Protein AF-A0AAW6JG07-F1 (afdb_monomer_lite)

Radius of gyration: 17.6 Å; chains: 1; bounding box: 32×37×50 Å

Sequence (78 aa):
MAVKNYVTSISVNNTTRNKLIALSNIYEVTQKDLLSSLVDKEIAQLSSKDKSNFAFILKAIEIKDSFRNNKKRGNYNE

Foldseek 3Di:
DDDPPDPDDDDDDPVVVVVLVVVCVVVVHDSVVVVVVVVVVVLVPDDPVVVVVVVVVVVVVVVVVVVVVPPPPPPPPD

Organism: Limosilactobacillus reuteri (NCBI:txid1598)

Secondary structure (DSSP, 8-state):
-------------HHHHHHHHHHHHHTTS-HHHHHHHHHHHHHHHS-HHHHHHHHHHHHHHHHHHHHHHT--------

pLDDT: mean 83.99, std 19.02, range [37.78, 98.19]

Structure (mmCIF, N/CA/C/O backbone):
data_AF-A0AAW6JG07-F1
#
_entry.id   AF-A0AAW6JG07-F1
#
loop_
_atom_site.group_PDB
_atom_site.id
_atom_site.type_symbol
_atom_site.label_atom_id
_atom_site.label_alt_id
_atom_site.label_comp_id
_atom_site.label_asym_id
_atom_site.label_entity_id
_atom_site.label_seq_id
_atom_site.pdbx_PDB_ins_code
_atom_site.Cartn_x
_atom_site.Cartn_y
_atom_site.Cartn_z
_atom_site.occupancy
_atom_site.B_iso_or_equiv
_atom_site.auth_seq_id
_atom_site.auth_comp_id
_atom_site.auth_asym_id
_atom_site.auth_atom_id
_atom_site.pdbx_PDB_model_num
ATOM 1 N N . MET A 1 1 ? -5.881 -6.235 -20.990 1.00 38.03 1 MET A N 1
ATOM 2 C CA . MET A 1 1 ? -4.480 -6.578 -20.653 1.00 38.03 1 MET A CA 1
ATOM 3 C C . MET A 1 1 ? -4.454 -7.026 -19.203 1.00 38.03 1 MET A C 1
ATOM 5 O O . MET A 1 1 ? -4.834 -6.241 -18.348 1.00 38.03 1 MET A O 1
ATOM 9 N N . ALA A 1 2 ? -4.124 -8.290 -18.930 1.00 37.78 2 ALA A N 1
ATOM 10 C CA . ALA A 1 2 ? -4.077 -8.798 -17.561 1.00 37.78 2 ALA A CA 1
ATOM 11 C C . ALA A 1 2 ? -2.914 -8.136 -16.807 1.00 37.78 2 ALA A C 1
ATOM 13 O O . ALA A 1 2 ? -1.766 -8.223 -17.248 1.00 37.78 2 ALA A O 1
ATOM 14 N N . VAL A 1 3 ? -3.214 -7.460 -15.696 1.00 41.56 3 VAL A N 1
ATOM 15 C CA . VAL A 1 3 ? -2.205 -6.950 -14.762 1.00 41.56 3 VAL A CA 1
ATOM 16 C C . VAL A 1 3 ? -1.446 -8.167 -14.236 1.00 41.56 3 VAL A C 1
ATOM 18 O O . VAL A 1 3 ? -2.008 -8.996 -13.523 1.00 41.56 3 VAL A O 1
ATOM 21 N N . LYS A 1 4 ? -0.185 -8.339 -14.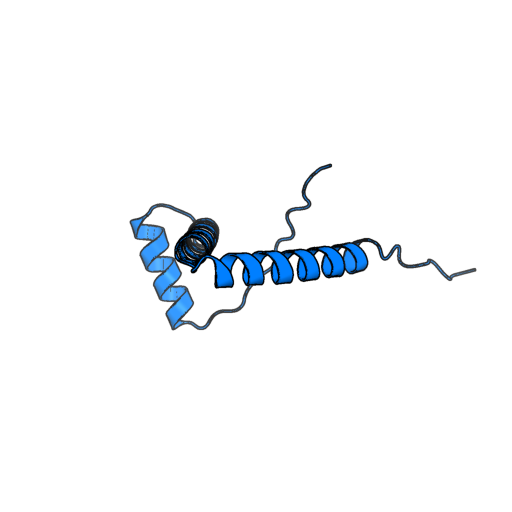647 1.00 48.19 4 LYS A N 1
ATOM 22 C CA . LYS A 1 4 ? 0.680 -9.366 -14.063 1.00 48.19 4 LYS A CA 1
ATOM 23 C C . LYS A 1 4 ? 0.893 -8.984 -12.600 1.00 48.19 4 LYS A C 1
ATOM 25 O O . LYS A 1 4 ? 1.623 -8.042 -12.312 1.00 48.19 4 LYS A O 1
ATOM 30 N N . ASN A 1 5 ? 0.236 -9.697 -11.689 1.00 46.00 5 ASN A N 1
ATOM 31 C CA . ASN A 1 5 ? 0.480 -9.580 -10.256 1.00 46.00 5 ASN A CA 1
ATOM 32 C C . ASN A 1 5 ? 1.862 -10.164 -9.956 1.00 46.00 5 ASN A C 1
ATOM 34 O O . ASN A 1 5 ? 2.005 -11.358 -9.694 1.00 46.00 5 ASN A O 1
ATOM 38 N N . TYR A 1 6 ? 2.897 -9.336 -10.052 1.00 55.12 6 TYR A N 1
ATOM 39 C CA . TYR A 1 6 ? 4.228 -9.714 -9.607 1.00 55.12 6 TYR A CA 1
ATOM 40 C C . TYR A 1 6 ? 4.193 -9.906 -8.087 1.00 55.12 6 TYR A C 1
ATOM 42 O O . TYR A 1 6 ? 3.791 -9.011 -7.343 1.00 55.12 6 TYR A O 1
ATOM 50 N N . VAL A 1 7 ? 4.588 -11.091 -7.618 1.00 60.81 7 VAL A N 1
ATOM 51 C CA . VAL A 1 7 ? 4.774 -11.354 -6.187 1.00 60.81 7 VAL A CA 1
ATOM 52 C C . VAL A 1 7 ? 6.120 -10.756 -5.788 1.00 60.81 7 VAL A C 1
ATOM 54 O O . VAL A 1 7 ? 7.152 -11.422 -5.826 1.00 60.81 7 VAL A O 1
ATOM 57 N N . THR A 1 8 ? 6.127 -9.467 -5.465 1.00 67.62 8 THR A N 1
ATOM 58 C CA . THR A 1 8 ? 7.317 -8.795 -4.939 1.00 67.62 8 THR A CA 1
ATOM 59 C C . THR A 1 8 ? 7.359 -8.999 -3.429 1.00 67.62 8 THR A C 1
ATOM 61 O O . THR A 1 8 ? 6.434 -8.610 -2.719 1.00 67.62 8 THR A O 1
ATOM 64 N N . SER A 1 9 ? 8.420 -9.632 -2.928 1.00 81.12 9 SER A N 1
ATOM 65 C CA . SER A 1 9 ? 8.639 -9.768 -1.485 1.00 81.12 9 SER A CA 1
ATOM 66 C C . SER A 1 9 ? 9.344 -8.524 -0.953 1.00 81.12 9 SER A C 1
ATOM 68 O O . SER A 1 9 ? 10.322 -8.074 -1.550 1.00 81.12 9 SER A O 1
ATOM 70 N N . ILE A 1 10 ? 8.872 -7.988 0.172 1.00 84.69 10 ILE A N 1
ATOM 71 C CA . ILE A 1 10 ? 9.566 -6.928 0.906 1.00 84.69 10 ILE A CA 1
ATOM 72 C C . ILE A 1 10 ? 10.146 -7.490 2.203 1.00 84.69 10 ILE A C 1
ATOM 74 O O . ILE A 1 10 ? 9.462 -8.178 2.961 1.00 84.69 10 ILE A O 1
ATOM 78 N N . SER A 1 11 ? 11.414 -7.191 2.467 1.00 90.31 11 SER A N 1
ATOM 79 C CA . SER A 1 11 ? 12.050 -7.540 3.736 1.00 90.31 11 SER A CA 1
ATOM 80 C C . SER A 1 11 ? 11.780 -6.441 4.757 1.00 90.31 11 SER A C 1
ATOM 82 O O . SER A 1 11 ? 12.076 -5.273 4.513 1.00 90.31 11 SER A O 1
ATOM 84 N N . VAL A 1 12 ? 11.243 -6.819 5.914 1.00 91.38 12 VAL A N 1
ATOM 85 C CA . VAL A 1 12 ? 11.004 -5.919 7.049 1.00 91.38 12 VAL A CA 1
ATOM 86 C C . VAL A 1 12 ? 11.702 -6.458 8.292 1.00 91.38 12 VAL A C 1
ATOM 88 O O . VAL A 1 12 ? 11.964 -7.656 8.397 1.00 91.38 12 VAL A O 1
ATOM 91 N N . ASN A 1 13 ? 12.000 -5.585 9.254 1.00 96.06 13 ASN A N 1
ATOM 92 C CA . ASN A 1 13 ? 12.547 -6.029 10.534 1.00 96.06 13 ASN A CA 1
ATOM 93 C C . ASN A 1 13 ? 11.493 -6.791 11.368 1.00 96.06 13 ASN A C 1
ATOM 95 O O . ASN A 1 13 ? 10.283 -6.675 11.141 1.00 96.06 13 ASN A O 1
ATOM 99 N N . ASN A 1 14 ? 11.958 -7.552 12.365 1.00 95.81 14 ASN A N 1
ATOM 100 C CA . ASN A 1 14 ? 11.095 -8.381 13.214 1.00 95.81 14 ASN A CA 1
ATOM 101 C C . ASN A 1 14 ? 10.012 -7.571 13.937 1.00 95.81 14 ASN A C 1
ATOM 103 O O . ASN A 1 14 ? 8.871 -8.019 14.036 1.00 95.81 14 ASN A O 1
ATOM 107 N N . THR A 1 15 ? 10.341 -6.366 14.399 1.00 97.56 15 THR A N 1
ATOM 108 C CA . THR A 1 15 ? 9.388 -5.489 15.087 1.00 97.56 15 THR A CA 1
ATOM 109 C C . THR A 1 15 ? 8.228 -5.100 14.172 1.00 97.56 15 THR A C 1
ATOM 111 O O . THR A 1 15 ? 7.068 -5.225 14.559 1.00 97.56 15 THR A O 1
ATOM 114 N N . THR A 1 16 ? 8.514 -4.672 12.943 1.00 95.56 16 THR A N 1
ATOM 115 C CA . THR A 1 16 ? 7.503 -4.316 11.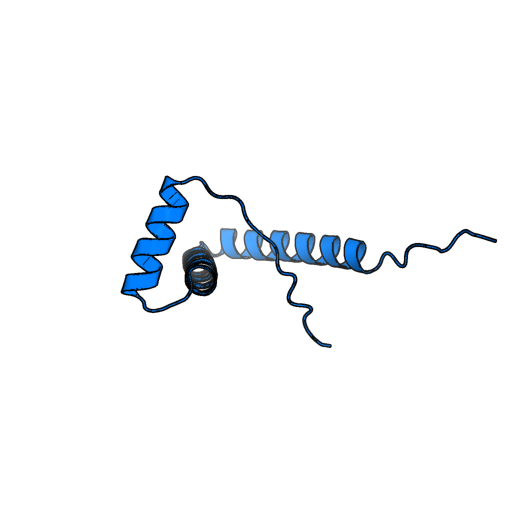941 1.00 95.56 16 THR A CA 1
ATOM 116 C C . THR A 1 16 ? 6.687 -5.534 11.526 1.00 95.56 16 THR A C 1
ATOM 118 O O . THR A 1 16 ? 5.463 -5.443 11.468 1.00 95.56 16 THR A O 1
ATOM 121 N N . ARG A 1 17 ? 7.329 -6.692 11.320 1.00 95.12 17 ARG A N 1
ATOM 122 C CA . ARG A 1 17 ? 6.630 -7.954 11.037 1.00 95.12 17 ARG A CA 1
ATOM 123 C C . ARG A 1 17 ? 5.618 -8.293 12.133 1.00 95.12 17 ARG A C 1
ATOM 125 O O . ARG A 1 17 ? 4.467 -8.578 11.829 1.00 95.12 17 ARG A O 1
ATOM 132 N N . ASN A 1 18 ? 6.024 -8.228 13.399 1.00 97.50 18 ASN A N 1
ATOM 133 C CA . ASN A 1 18 ? 5.148 -8.557 14.525 1.00 97.50 18 ASN A CA 1
ATOM 134 C C . ASN A 1 18 ? 3.977 -7.572 14.649 1.00 97.50 18 ASN A C 1
ATOM 136 O O . ASN A 1 18 ? 2.852 -7.992 14.910 1.00 97.50 18 ASN A O 1
ATOM 140 N N . LYS A 1 19 ? 4.217 -6.278 14.396 1.00 97.12 19 LYS A N 1
ATOM 141 C CA . LYS A 1 19 ? 3.152 -5.264 14.337 1.00 97.12 19 LYS A CA 1
ATOM 142 C C . LYS A 1 19 ? 2.154 -5.547 13.213 1.00 97.12 19 LYS A C 1
ATOM 144 O O . LYS A 1 19 ? 0.953 -5.482 13.455 1.00 97.12 19 LYS A O 1
ATOM 149 N N . LEU A 1 20 ? 2.636 -5.894 12.016 1.00 96.00 20 LEU A N 1
ATOM 150 C CA . LEU A 1 20 ? 1.779 -6.264 10.885 1.00 96.00 20 LEU A CA 1
ATOM 151 C C . LEU A 1 20 ? 0.939 -7.503 11.202 1.00 96.00 20 LEU A C 1
ATOM 153 O O . LEU A 1 20 ? -0.259 -7.475 10.957 1.00 96.00 20 LEU A O 1
ATOM 157 N N . ILE A 1 21 ? 1.533 -8.545 11.799 1.00 96.38 21 ILE A N 1
ATOM 158 C CA . ILE A 1 21 ? 0.805 -9.748 12.239 1.00 96.38 21 ILE A CA 1
ATOM 159 C C . ILE A 1 21 ? -0.320 -9.368 13.205 1.00 96.38 21 ILE A C 1
ATOM 161 O O . ILE A 1 21 ? -1.480 -9.683 12.946 1.00 96.38 21 ILE A O 1
ATOM 165 N N . ALA A 1 22 ? 0.009 -8.657 14.287 1.00 98.19 22 ALA A N 1
ATOM 166 C CA . ALA A 1 22 ? -0.960 -8.292 15.315 1.00 98.19 22 ALA A CA 1
ATOM 167 C C . ALA A 1 22 ? -2.122 -7.469 14.741 1.00 98.19 22 ALA A C 1
ATOM 169 O O . ALA A 1 22 ? -3.284 -7.788 14.978 1.00 98.19 22 ALA A O 1
ATOM 170 N N . LEU A 1 23 ? -1.812 -6.450 13.938 1.00 97.69 23 LEU A N 1
ATOM 171 C CA . LEU A 1 23 ? -2.825 -5.573 13.361 1.00 97.69 23 LEU A CA 1
ATOM 172 C C . LEU A 1 23 ? -3.670 -6.285 12.295 1.00 97.69 23 LEU A C 1
ATOM 174 O O . LEU A 1 23 ? -4.873 -6.057 12.220 1.00 97.69 23 LEU A O 1
ATOM 178 N N . SER A 1 24 ? -3.065 -7.181 11.509 1.00 97.62 24 SER A N 1
ATOM 179 C CA . SER A 1 24 ? -3.786 -7.964 10.498 1.00 97.62 24 SER A CA 1
ATOM 180 C C . SER A 1 24 ? -4.796 -8.922 11.127 1.00 97.62 24 SER A C 1
ATOM 182 O O . SER A 1 24 ? -5.902 -9.051 10.614 1.00 97.62 24 SER A O 1
ATOM 184 N N . ASN A 1 25 ? -4.464 -9.497 12.289 1.00 98.06 25 ASN A N 1
ATOM 185 C CA . ASN A 1 25 ? -5.379 -10.349 13.045 1.00 98.06 25 ASN A CA 1
ATOM 186 C C . ASN A 1 25 ? -6.566 -9.561 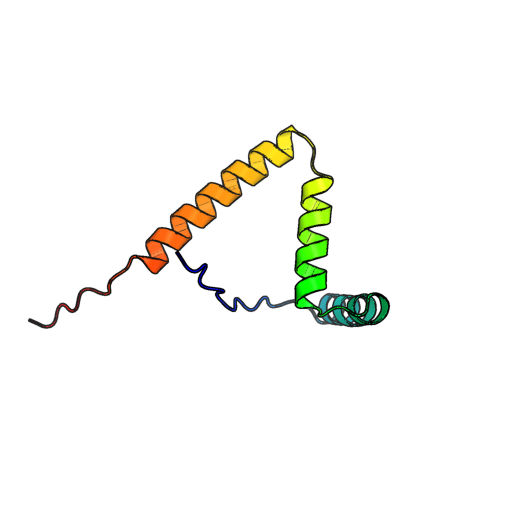13.614 1.00 98.06 25 ASN A C 1
ATOM 188 O O . ASN A 1 25 ? -7.683 -10.055 13.571 1.00 98.06 25 ASN A O 1
ATOM 192 N N . ILE A 1 26 ? -6.343 -8.340 14.120 1.00 97.94 26 ILE A N 1
ATOM 193 C CA . ILE A 1 26 ? -7.422 -7.482 14.649 1.00 97.94 26 ILE A CA 1
ATOM 194 C C . ILE A 1 26 ? -8.427 -7.113 13.553 1.00 97.94 26 ILE A C 1
ATOM 196 O O . ILE A 1 26 ? -9.622 -7.032 13.815 1.00 97.94 26 ILE A O 1
ATOM 200 N N . TYR A 1 27 ? -7.942 -6.861 12.338 1.00 96.94 27 TYR A N 1
ATOM 201 C CA . TYR A 1 27 ? -8.784 -6.473 11.207 1.00 96.94 27 TYR A CA 1
ATOM 202 C C . TYR A 1 27 ? -9.265 -7.650 10.357 1.00 96.94 27 TYR A C 1
ATOM 204 O O . TYR A 1 27 ? -9.960 -7.416 9.375 1.00 96.94 27 TYR A O 1
ATOM 212 N N . GLU A 1 28 ? -8.894 -8.883 10.710 1.00 97.19 28 GLU A N 1
ATOM 213 C CA . GLU A 1 28 ? -9.255 -10.102 9.973 1.00 97.19 28 GLU A CA 1
ATOM 214 C C . GLU A 1 28 ? -8.891 -10.044 8.474 1.00 97.19 28 GLU A C 1
ATOM 216 O O . GLU A 1 28 ? -9.598 -10.556 7.608 1.00 97.19 28 GLU A O 1
ATOM 221 N N . VAL A 1 29 ? -7.749 -9.429 8.154 1.00 96.62 29 VAL A N 1
ATOM 222 C CA . VAL A 1 29 ? -7.217 -9.322 6.785 1.00 96.62 29 VAL A CA 1
ATOM 223 C C . VAL A 1 29 ? -5.847 -9.975 6.681 1.00 96.62 29 VAL A C 1
ATOM 225 O O . VAL A 1 29 ? -5.156 -10.188 7.678 1.00 96.62 29 VAL A O 1
ATOM 228 N N . THR A 1 30 ? -5.389 -10.262 5.462 1.00 94.12 30 THR A N 1
ATOM 229 C CA . THR A 1 30 ? -4.009 -10.719 5.283 1.00 94.12 30 THR A CA 1
ATOM 230 C C . THR A 1 30 ? -3.022 -9.578 5.553 1.00 94.12 30 THR A C 1
ATOM 232 O O . THR A 1 30 ? -3.324 -8.402 5.347 1.00 94.12 30 THR A O 1
ATOM 235 N N . GLN A 1 31 ? -1.789 -9.905 5.957 1.00 92.94 31 GLN A N 1
ATOM 236 C CA . GLN A 1 31 ? -0.722 -8.900 6.114 1.00 92.94 31 GLN A CA 1
ATOM 237 C C . GLN A 1 31 ? -0.467 -8.111 4.820 1.00 92.94 31 GLN A C 1
ATOM 239 O O . GLN A 1 31 ? -0.095 -6.940 4.875 1.00 92.94 31 GLN A O 1
ATOM 244 N N . LYS A 1 32 ? -0.681 -8.747 3.660 1.00 90.56 32 LYS A N 1
ATOM 245 C CA . LYS A 1 32 ? -0.572 -8.114 2.345 1.00 90.56 32 LYS A CA 1
ATOM 246 C C . LYS A 1 32 ? -1.653 -7.049 2.163 1.00 90.56 32 LYS A C 1
ATOM 248 O O . LYS A 1 32 ? -1.323 -5.916 1.828 1.00 90.56 32 LYS A O 1
ATOM 253 N N . ASP A 1 33 ? -2.909 -7.399 2.418 1.00 92.50 33 ASP A N 1
ATOM 254 C CA . ASP A 1 33 ? -4.039 -6.480 2.234 1.00 92.50 33 ASP A CA 1
ATOM 255 C C . ASP A 1 33 ? -3.987 -5.329 3.243 1.00 92.50 33 ASP A C 1
ATOM 257 O O . ASP A 1 33 ? -4.263 -4.177 2.898 1.00 92.50 33 ASP A O 1
ATOM 261 N N . LEU A 1 34 ? -3.538 -5.617 4.471 1.00 95.31 34 LEU A N 1
ATOM 262 C CA . LEU A 1 34 ? -3.248 -4.594 5.469 1.00 95.31 34 LEU A CA 1
ATOM 263 C C . LEU A 1 34 ? -2.188 -3.612 4.966 1.00 95.31 34 LEU A C 1
ATOM 265 O O . LEU A 1 34 ? -2.388 -2.403 5.050 1.00 95.31 34 LEU A O 1
ATOM 269 N N . LEU A 1 35 ? -1.062 -4.114 4.456 1.00 93.06 35 LEU A N 1
ATOM 270 C CA . LEU A 1 35 ? 0.017 -3.266 3.963 1.00 93.06 35 LEU A CA 1
ATOM 271 C C . LEU A 1 35 ? -0.450 -2.382 2.802 1.00 93.06 35 LEU A C 1
ATOM 273 O O . LEU A 1 35 ? -0.182 -1.183 2.825 1.00 93.06 35 LEU A O 1
ATOM 277 N N . SER A 1 36 ? -1.178 -2.943 1.832 1.00 91.81 36 SER A N 1
ATOM 278 C CA . SER A 1 36 ? -1.783 -2.169 0.741 1.00 91.81 36 SER A CA 1
ATOM 279 C C . SER A 1 36 ? -2.696 -1.064 1.278 1.00 91.81 36 SER A C 1
ATOM 281 O O . SER A 1 36 ? -2.521 0.100 0.930 1.00 91.81 36 SER A O 1
ATOM 283 N N . SER A 1 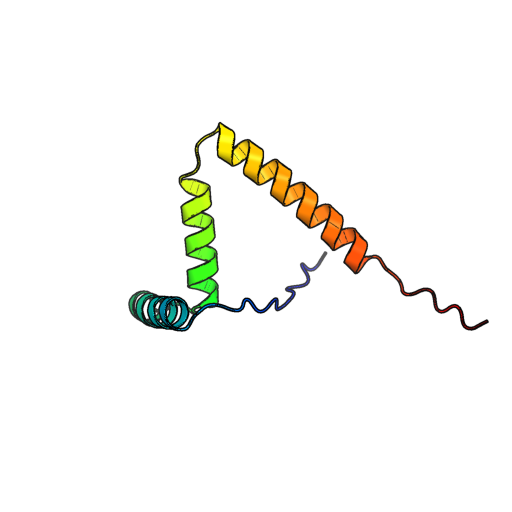37 ? -3.579 -1.395 2.224 1.00 94.69 37 SER A N 1
ATOM 284 C CA . SER A 1 37 ? -4.505 -0.429 2.828 1.00 94.69 37 SER A CA 1
ATOM 285 C C . SER A 1 37 ? -3.796 0.681 3.615 1.00 94.69 37 SER A C 1
ATOM 287 O O . SER A 1 37 ? -4.257 1.822 3.640 1.00 94.69 37 SER A O 1
ATOM 289 N N . LEU A 1 38 ? -2.683 0.366 4.287 1.00 95.50 38 LEU A N 1
ATOM 290 C CA . LEU A 1 38 ? -1.874 1.351 5.011 1.00 95.50 38 LEU A CA 1
ATOM 291 C C . LEU A 1 38 ? -1.173 2.317 4.052 1.00 95.50 38 LEU A C 1
ATOM 293 O O . LEU A 1 38 ? -1.149 3.515 4.323 1.00 95.50 38 LEU A O 1
ATOM 297 N N . VAL A 1 39 ? -0.648 1.816 2.931 1.00 95.19 39 VAL A N 1
ATOM 298 C CA . VAL A 1 39 ? -0.048 2.654 1.882 1.00 95.19 39 VAL A CA 1
ATOM 299 C C . VAL A 1 39 ? -1.093 3.605 1.294 1.00 95.19 39 VAL A C 1
ATOM 301 O O . VAL A 1 39 ? -0.839 4.805 1.213 1.00 95.19 39 VAL A O 1
ATOM 304 N N . ASP A 1 40 ? -2.290 3.111 0.975 1.00 95.25 40 ASP A N 1
ATOM 305 C CA . ASP A 1 40 ? -3.377 3.945 0.449 1.00 95.25 40 ASP A CA 1
ATOM 306 C C . ASP A 1 40 ? -3.823 5.016 1.457 1.00 95.25 40 ASP A C 1
ATOM 308 O O . ASP A 1 40 ? -4.042 6.175 1.091 1.00 95.25 40 ASP A O 1
ATOM 312 N N . LYS A 1 41 ? -3.903 4.661 2.748 1.00 96.56 41 LYS A N 1
ATOM 313 C CA . LYS A 1 41 ? -4.197 5.616 3.829 1.00 96.56 41 LYS A CA 1
ATOM 314 C C . LYS A 1 41 ? -3.148 6.715 3.946 1.00 96.56 41 LYS A C 1
ATOM 316 O O . LYS A 1 41 ? -3.526 7.858 4.198 1.00 96.56 41 LYS A O 1
ATOM 321 N N . GLU A 1 42 ? -1.871 6.387 3.790 1.00 96.69 42 GLU A N 1
ATOM 322 C CA . GLU A 1 42 ? -0.791 7.375 3.828 1.00 96.69 42 GLU A CA 1
ATOM 323 C C . GLU A 1 42 ? -0.888 8.327 2.629 1.00 96.69 42 GLU A C 1
ATOM 325 O O . GLU A 1 42 ? -0.888 9.546 2.794 1.00 96.69 42 GLU A O 1
ATOM 330 N N . ILE A 1 43 ? -1.094 7.787 1.423 1.00 96.00 43 ILE A N 1
ATOM 331 C CA . ILE A 1 43 ? -1.273 8.584 0.199 1.00 96.00 43 ILE A CA 1
ATOM 332 C C . ILE A 1 43 ? -2.471 9.533 0.331 1.00 96.00 43 ILE A C 1
ATOM 334 O O . ILE A 1 43 ? -2.407 10.693 -0.087 1.00 96.00 43 ILE A O 1
ATOM 338 N N . ALA A 1 44 ? -3.571 9.071 0.930 1.00 95.56 44 ALA A N 1
ATOM 339 C CA . ALA A 1 44 ? -4.764 9.884 1.137 1.00 95.56 44 ALA A CA 1
ATOM 340 C C . ALA A 1 44 ? -4.497 11.113 2.027 1.00 95.56 44 ALA A C 1
ATOM 342 O O . ALA A 1 44 ? -5.082 12.172 1.775 1.00 95.56 44 ALA A O 1
ATOM 343 N N . GLN A 1 45 ? -3.593 10.988 3.004 1.00 97.25 45 GLN A N 1
ATOM 344 C CA . GLN A 1 45 ? -3.225 12.038 3.962 1.00 97.25 45 GLN A CA 1
ATOM 345 C C . GLN A 1 45 ? -2.217 13.057 3.411 1.00 97.25 45 GLN A C 1
ATOM 347 O O . GLN A 1 45 ? -2.046 14.122 4.002 1.00 97.25 45 GLN A O 1
ATOM 352 N N . LEU A 1 46 ? -1.581 12.778 2.270 1.00 97.38 46 LEU A N 1
ATOM 353 C CA . LEU A 1 46 ? -0.623 13.693 1.650 1.00 97.38 46 LEU A CA 1
ATOM 354 C C . LEU A 1 46 ? -1.248 15.053 1.292 1.00 97.38 46 LEU A C 1
ATOM 356 O O . LEU A 1 46 ? -2.407 15.152 0.865 1.00 97.38 46 LEU A O 1
ATOM 360 N N . SER A 1 47 ? -0.428 16.105 1.379 1.00 97.81 47 SER A N 1
ATOM 361 C CA . SER A 1 47 ? -0.778 17.439 0.885 1.00 97.81 47 SER A CA 1
ATOM 362 C C . SER A 1 47 ? -0.988 17.431 -0.637 1.00 97.81 47 SER A C 1
ATOM 364 O O . SER A 1 47 ? -0.494 16.551 -1.339 1.00 97.81 47 SER A O 1
ATOM 366 N N . SER A 1 48 ? -1.681 18.432 -1.192 1.00 96.06 48 SER A N 1
ATOM 367 C CA . SER A 1 48 ? -1.878 18.530 -2.654 1.00 96.06 48 SER A CA 1
ATOM 368 C C . SER A 1 48 ? -0.548 18.564 -3.431 1.00 96.06 48 SER A C 1
ATOM 370 O O . SER A 1 48 ? -0.391 17.912 -4.470 1.00 96.06 48 SER A O 1
ATOM 372 N N . LYS A 1 49 ? 0.455 19.260 -2.876 1.00 97.06 49 LYS A N 1
ATOM 373 C CA . LYS A 1 49 ? 1.815 19.296 -3.424 1.00 97.06 49 LYS A CA 1
ATOM 374 C C . LYS A 1 49 ? 2.462 17.909 -3.398 1.00 97.06 49 LYS A C 1
ATOM 376 O O . LYS A 1 49 ? 2.989 17.465 -4.416 1.00 97.06 49 LYS A O 1
ATOM 381 N N . ASP A 1 50 ? 2.384 17.206 -2.273 1.00 97.75 50 ASP A N 1
ATOM 382 C CA . ASP A 1 50 ? 3.015 15.891 -2.127 1.00 97.75 50 ASP A CA 1
ATOM 383 C C . ASP A 1 50 ? 2.300 14.808 -2.933 1.00 97.75 50 ASP A C 1
ATOM 385 O O . ASP A 1 50 ? 2.964 13.950 -3.503 1.00 97.75 50 ASP A O 1
ATOM 389 N N . LYS A 1 51 ? 0.973 14.891 -3.092 1.00 96.12 51 LYS A N 1
ATOM 390 C CA . LYS A 1 51 ? 0.208 14.033 -4.012 1.00 96.12 51 LYS A CA 1
ATOM 391 C C . LYS A 1 51 ? 0.679 14.189 -5.454 1.00 96.12 51 LYS A C 1
ATOM 393 O O . LYS A 1 51 ? 0.828 13.195 -6.162 1.00 96.12 51 LYS A O 1
ATOM 398 N N . SER A 1 52 ? 0.955 15.422 -5.877 1.00 96.31 52 SER A N 1
ATOM 399 C CA . SER A 1 52 ? 1.471 15.698 -7.222 1.00 96.31 52 SER A CA 1
ATOM 400 C C . SER A 1 52 ? 2.871 15.104 -7.414 1.00 96.31 52 SER A C 1
ATOM 402 O O . SER A 1 52 ? 3.136 14.448 -8.424 1.00 96.31 52 SER A O 1
ATOM 404 N N . ASN A 1 53 ? 3.746 15.255 -6.414 1.00 97.62 53 ASN A N 1
ATOM 405 C CA . ASN A 1 53 ? 5.078 14.643 -6.413 1.00 97.62 53 ASN A CA 1
ATOM 406 C C . ASN A 1 53 ? 5.004 13.109 -6.416 1.00 97.62 53 ASN A C 1
ATOM 408 O O . ASN A 1 53 ? 5.701 12.460 -7.194 1.00 97.62 53 ASN A O 1
ATOM 412 N N . PHE A 1 54 ? 4.136 12.531 -5.584 1.00 97.06 54 PHE A N 1
ATOM 413 C CA . PHE A 1 54 ? 3.887 11.095 -5.517 1.00 97.06 54 PHE A CA 1
ATOM 414 C C . PHE A 1 54 ? 3.468 10.541 -6.883 1.00 97.06 54 PHE A C 1
ATOM 416 O O . PHE A 1 54 ? 4.087 9.597 -7.370 1.00 97.06 54 PHE A O 1
ATOM 423 N N . ALA A 1 55 ? 2.485 11.164 -7.542 1.00 95.94 55 ALA A N 1
ATOM 424 C CA . ALA A 1 55 ? 2.011 10.736 -8.857 1.00 95.94 55 ALA A CA 1
ATOM 425 C C . ALA A 1 55 ? 3.114 10.803 -9.928 1.00 95.94 55 ALA A C 1
ATOM 427 O O . ALA A 1 55 ? 3.239 9.898 -10.755 1.00 95.94 55 ALA A O 1
ATOM 428 N N . PHE A 1 56 ? 3.946 11.849 -9.896 1.00 97.19 56 PHE A N 1
ATOM 429 C CA . PHE A 1 56 ? 5.085 11.980 -10.804 1.00 97.19 56 PHE A CA 1
ATOM 430 C C . PHE A 1 56 ? 6.118 10.859 -10.603 1.00 97.19 56 PHE A C 1
ATOM 432 O O . PHE A 1 56 ? 6.545 10.227 -11.573 1.00 97.19 56 PHE A O 1
ATOM 439 N N . ILE A 1 57 ? 6.488 10.575 -9.350 1.00 96.94 57 ILE A N 1
ATOM 440 C CA . ILE A 1 57 ? 7.451 9.520 -9.003 1.00 96.94 57 ILE A CA 1
ATOM 441 C C . ILE A 1 57 ? 6.900 8.1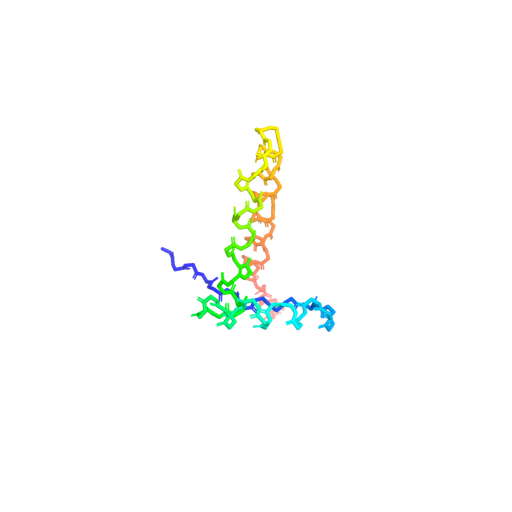37 -9.368 1.00 96.94 57 ILE A C 1
ATOM 443 O O . ILE A 1 57 ? 7.613 7.343 -9.983 1.00 96.94 57 ILE A O 1
ATOM 447 N N . LEU A 1 58 ? 5.634 7.862 -9.039 1.00 95.69 58 LEU A N 1
ATOM 448 C CA . LEU A 1 58 ? 4.969 6.597 -9.353 1.00 95.69 58 LEU A CA 1
ATOM 449 C C . LEU A 1 58 ? 5.010 6.318 -10.859 1.00 95.69 58 LEU A C 1
ATOM 451 O O . LEU A 1 58 ? 5.485 5.263 -11.277 1.00 95.69 58 LEU A O 1
ATOM 455 N N . LYS A 1 59 ? 4.634 7.306 -11.680 1.00 95.19 59 LYS A N 1
ATOM 456 C CA . LYS A 1 59 ? 4.669 7.192 -13.143 1.00 95.19 59 LYS A CA 1
ATOM 457 C C . LYS A 1 59 ? 6.073 6.875 -13.671 1.00 95.19 59 LYS A C 1
ATOM 459 O O . LYS A 1 59 ? 6.227 6.077 -14.595 1.00 95.19 59 LYS A O 1
ATOM 464 N N . ALA A 1 60 ? 7.114 7.476 -13.094 1.00 94.75 60 ALA A N 1
ATOM 465 C CA . ALA A 1 60 ? 8.495 7.194 -13.484 1.00 94.75 60 ALA A CA 1
ATOM 466 C C . ALA A 1 60 ? 8.923 5.751 -13.140 1.00 94.75 60 ALA A C 1
ATOM 468 O O . ALA A 1 60 ? 9.619 5.110 -13.935 1.00 94.75 60 ALA A O 1
ATOM 469 N N . ILE A 1 61 ? 8.491 5.222 -11.989 1.00 91.31 61 ILE A N 1
ATOM 470 C CA . ILE A 1 61 ? 8.734 3.828 -11.582 1.00 91.31 61 ILE A CA 1
ATOM 471 C C . ILE A 1 61 ? 8.033 2.862 -12.545 1.00 91.31 61 ILE A C 1
ATOM 473 O O . ILE A 1 61 ? 8.675 1.949 -13.063 1.00 91.31 61 ILE A O 1
ATOM 477 N N . GLU A 1 62 ? 6.759 3.100 -12.858 1.00 90.00 62 GLU A N 1
ATOM 478 C CA . GLU A 1 62 ? 5.974 2.265 -13.777 1.00 90.00 62 GLU A CA 1
ATOM 479 C C . GLU A 1 62 ? 6.590 2.212 -15.181 1.00 90.00 62 GLU A C 1
ATOM 481 O O . GLU A 1 62 ? 6.714 1.137 -15.775 1.00 90.00 62 GLU A O 1
ATOM 486 N N . ILE A 1 63 ? 7.056 3.357 -15.699 1.00 88.81 63 ILE A N 1
ATOM 487 C CA . ILE A 1 63 ? 7.792 3.417 -16.968 1.00 88.81 63 ILE A CA 1
ATOM 488 C C . ILE A 1 63 ? 9.050 2.541 -16.894 1.00 88.81 63 ILE A C 1
ATOM 490 O O . ILE A 1 63 ? 9.277 1.707 -17.774 1.00 88.81 63 ILE A O 1
ATOM 494 N N . LYS A 1 64 ? 9.860 2.679 -15.839 1.00 86.88 64 LYS A N 1
ATOM 495 C CA . LYS A 1 64 ? 11.085 1.887 -15.653 1.00 86.88 64 LYS A CA 1
ATOM 496 C C . LYS A 1 64 ? 10.803 0.383 -15.587 1.00 86.88 64 LYS A C 1
ATOM 498 O O . LYS A 1 64 ? 11.536 -0.403 -16.196 1.00 86.88 64 LYS A O 1
ATOM 503 N N . ASP A 1 65 ? 9.752 -0.024 -14.887 1.00 84.12 65 ASP A N 1
ATOM 504 C CA . ASP A 1 65 ? 9.367 -1.430 -14.783 1.00 84.12 65 ASP A CA 1
ATOM 505 C C . ASP A 1 65 ? 8.815 -1.972 -16.107 1.00 84.12 65 ASP A C 1
ATOM 507 O O . ASP A 1 65 ? 9.122 -3.106 -16.483 1.00 84.12 65 ASP A O 1
ATOM 511 N N . SER A 1 66 ? 8.109 -1.152 -16.892 1.00 81.56 66 SER A N 1
ATOM 512 C CA . SER A 1 66 ? 7.684 -1.524 -18.248 1.00 81.56 66 SER A CA 1
ATOM 513 C C . SER A 1 66 ? 8.877 -1.849 -19.159 1.00 81.56 66 SER A C 1
ATOM 515 O O . SER A 1 66 ? 8.849 -2.849 -19.878 1.00 81.56 66 SER A O 1
ATOM 517 N N . PHE A 1 67 ? 9.979 -1.094 -19.065 1.00 80.69 67 PHE A N 1
ATOM 518 C CA . PHE A 1 67 ? 11.207 -1.376 -19.815 1.00 80.69 67 PHE A CA 1
ATOM 519 C C . PHE A 1 67 ? 11.905 -2.656 -19.352 1.00 80.69 67 PHE A C 1
ATOM 521 O O . PHE A 1 67 ? 12.418 -3.409 -20.181 1.00 80.69 67 PHE A O 1
ATOM 528 N N . ARG A 1 68 ? 11.919 -2.941 -18.043 1.00 72.50 68 ARG A N 1
ATOM 529 C CA . ARG A 1 68 ? 12.451 -4.211 -17.513 1.00 72.50 68 ARG A CA 1
ATOM 530 C C . ARG A 1 68 ? 11.663 -5.410 -18.036 1.00 72.50 68 ARG A C 1
ATOM 532 O O . ARG A 1 68 ? 12.266 -6.417 -18.393 1.00 72.50 68 ARG A O 1
ATOM 539 N N . ASN A 1 69 ? 10.345 -5.272 -18.132 1.00 62.59 69 ASN A N 1
ATOM 540 C CA . ASN A 1 69 ? 9.441 -6.323 -18.593 1.00 62.59 69 ASN A CA 1
ATOM 541 C C . ASN A 1 69 ? 9.426 -6.498 -20.123 1.00 62.59 69 ASN A C 1
ATOM 543 O O . ASN A 1 69 ? 9.155 -7.597 -20.601 1.00 62.59 69 ASN A O 1
ATOM 547 N N . ASN A 1 70 ? 9.754 -5.450 -20.885 1.00 59.50 70 ASN A N 1
ATOM 548 C CA . ASN A 1 70 ? 9.826 -5.478 -22.350 1.00 59.50 70 ASN A CA 1
ATOM 549 C C . ASN A 1 70 ? 11.185 -5.923 -22.909 1.00 59.50 70 ASN A C 1
ATOM 551 O O . ASN A 1 70 ? 11.339 -6.002 -24.130 1.00 59.50 70 ASN A O 1
ATOM 555 N N . LYS A 1 71 ? 12.161 -6.285 -22.063 1.00 54.25 71 LYS A N 1
ATOM 556 C CA . LYS A 1 71 ? 13.337 -7.031 -22.526 1.00 54.25 71 LYS A CA 1
ATOM 557 C C . LYS A 1 71 ? 12.902 -8.437 -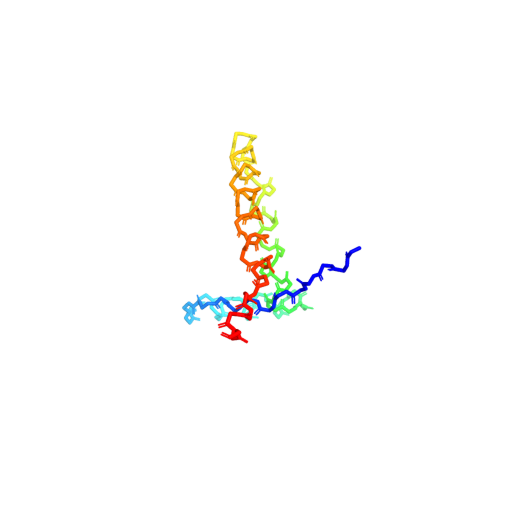22.957 1.00 54.25 71 LYS A C 1
ATOM 559 O O . LYS A 1 71 ? 13.076 -9.404 -22.219 1.00 54.25 71 LYS A O 1
ATOM 564 N N . LYS A 1 72 ? 12.406 -8.575 -24.195 1.00 54.41 72 LYS A N 1
ATOM 565 C CA . LYS A 1 72 ? 12.688 -9.774 -24.994 1.00 54.41 72 LYS A CA 1
ATOM 566 C C . LYS A 1 72 ? 14.204 -9.934 -24.927 1.00 54.41 72 LYS A C 1
ATOM 568 O O . LYS A 1 72 ? 14.930 -9.124 -25.497 1.00 54.41 72 LYS A O 1
ATOM 573 N N . ARG A 1 73 ? 14.686 -10.897 -24.136 1.00 51.53 73 ARG A N 1
ATOM 574 C CA . ARG A 1 73 ? 16.085 -11.327 -24.189 1.00 51.53 73 ARG A CA 1
ATOM 575 C C . ARG A 1 73 ? 16.315 -11.670 -25.656 1.00 51.53 73 ARG A C 1
ATOM 577 O O . ARG A 1 73 ? 15.657 -12.576 -26.158 1.00 51.53 73 ARG A O 1
ATOM 584 N N . GLY A 1 74 ? 17.121 -10.879 -26.359 1.00 49.75 74 GLY A N 1
ATOM 585 C CA . GLY A 1 74 ? 17.551 -11.254 -27.695 1.00 49.75 74 GLY A CA 1
ATOM 586 C C . GLY A 1 74 ? 18.201 -12.623 -27.563 1.00 49.75 74 GLY A C 1
ATOM 587 O O . GLY A 1 74 ? 19.204 -12.747 -26.863 1.00 49.75 74 GLY A O 1
ATOM 588 N N . ASN A 1 75 ? 17.586 -13.648 -28.152 1.00 48.28 75 ASN A N 1
ATOM 589 C CA . ASN A 1 75 ? 18.299 -14.864 -28.504 1.00 48.28 75 ASN A CA 1
ATOM 590 C C . ASN A 1 75 ? 19.310 -14.442 -29.574 1.00 48.28 75 ASN A C 1
ATOM 592 O O . ASN A 1 75 ? 19.013 -14.497 -30.758 1.00 48.28 75 ASN A O 1
ATOM 596 N N . TYR A 1 76 ? 20.468 -13.948 -29.145 1.00 54.84 76 TYR A N 1
ATOM 597 C CA . TYR A 1 76 ? 21.654 -13.857 -29.987 1.00 54.84 76 TYR A CA 1
ATOM 598 C C . TYR A 1 76 ? 22.422 -15.164 -29.819 1.00 54.84 76 TYR A C 1
ATOM 600 O O . TYR A 1 76 ? 23.467 -15.196 -29.186 1.00 54.84 76 TYR A O 1
ATOM 608 N N . ASN A 1 77 ? 21.821 -16.242 -30.312 1.00 45.28 77 ASN A N 1
ATOM 609 C CA . ASN A 1 77 ? 22.533 -17.445 -30.716 1.00 45.28 77 ASN A CA 1
ATOM 610 C C . ASN A 1 77 ? 22.110 -17.679 -32.174 1.00 45.28 77 ASN A C 1
ATOM 612 O O . ASN A 1 77 ? 21.251 -18.520 -32.439 1.00 45.28 77 ASN A O 1
ATOM 616 N N . GLU A 1 78 ? 22.624 -16.837 -33.070 1.00 42.91 78 GLU A N 1
ATOM 617 C CA . GLU A 1 78 ? 22.943 -17.253 -34.441 1.00 42.91 78 GLU A CA 1
ATOM 618 C C . GLU A 1 78 ? 24.421 -17.642 -34.455 1.00 42.91 78 GLU A C 1
ATOM 620 O O . GLU A 1 78 ? 25.218 -16.882 -33.852 1.00 42.91 78 GLU A O 1
#

InterPro domains:
  IPR035528 Protein of unknown function DUF5388 [PF17363] (7-65)